Protein AF-A0A1A8QZZ0-F1 (afdb_monomer_lite)

Sequence (137 aa):
MATRRKPMTKKHLEEKLDKAVYAFTEKDEKKDLSGSEEDGREDETHVVDKMAKKRSASGFEEEAVSCAVGNEVQSMLEKFGADISKVMQAKKKRLECLTKSYMKGSQQKLEQLWSNHHGQRKKATQQYSQQVSSALQ

Radius of gyration: 39.08 Å; chains: 1; bounding box: 106×55×93 Å

Secondary structure (DSSP, 8-state):
---------------SSSSSS----------------------------------------S-TTS-HHHHHHHHHHHHHHHHHHHHHHHHHHHHHHHHHHHHHHHHHHHHHHHHHHHHHHHHHHHHHHHHHHHH--

Structure (mmCIF, N/CA/C/O backbone):
data_AF-A0A1A8QZZ0-F1
#
_entry.id   AF-A0A1A8QZZ0-F1
#
loop_
_atom_site.group_PDB
_atom_site.id
_atom_site.type_symbol
_atom_site.label_atom_id
_atom_site.label_alt_id
_atom_site.label_comp_id
_atom_site.label_asym_id
_atom_site.label_entity_id
_atom_site.label_seq_id
_atom_site.pdbx_PDB_ins_code
_atom_site.Cartn_x
_atom_site.Cartn_y
_atom_site.Cartn_z
_atom_site.occupancy
_atom_site.B_iso_or_equiv
_atom_site.auth_seq_id
_atom_site.auth_comp_id
_atom_site.auth_asym_id
_atom_site.auth_atom_id
_atom_site.pdbx_PDB_model_num
ATOM 1 N N . MET A 1 1 ? -55.445 -41.283 36.196 1.00 38.53 1 MET A N 1
ATOM 2 C CA . MET A 1 1 ? -54.184 -41.919 36.639 1.00 38.53 1 MET A CA 1
ATOM 3 C C . MET A 1 1 ? -53.028 -40.985 36.323 1.00 38.53 1 MET A C 1
ATOM 5 O O . MET A 1 1 ? -53.017 -40.391 35.256 1.00 38.53 1 MET A O 1
ATOM 9 N N . ALA A 1 2 ? -52.151 -40.780 37.301 1.00 43.00 2 ALA A N 1
ATOM 10 C CA . ALA A 1 2 ? -51.181 -39.694 37.391 1.00 43.00 2 ALA A CA 1
ATOM 11 C C . ALA A 1 2 ? -49.793 -39.990 36.779 1.00 43.00 2 ALA A C 1
ATOM 13 O O . ALA A 1 2 ? -49.469 -41.134 36.474 1.00 43.00 2 ALA A O 1
ATOM 14 N N . THR A 1 3 ? -48.952 -38.941 36.808 1.00 39.72 3 THR A N 1
ATOM 15 C CA . THR A 1 3 ? -47.466 -38.909 36.784 1.00 39.72 3 THR A CA 1
ATOM 16 C C . THR A 1 3 ? -46.813 -38.903 35.386 1.00 39.72 3 THR A C 1
ATOM 18 O O . THR A 1 3 ? -47.333 -39.508 34.467 1.00 39.72 3 THR A O 1
ATOM 21 N N . ARG A 1 4 ? -45.700 -38.204 35.098 1.00 41.00 4 ARG A N 1
ATOM 22 C CA . ARG A 1 4 ? -44.613 -37.660 35.938 1.00 41.00 4 ARG A CA 1
ATOM 23 C C . ARG A 1 4 ? -43.793 -36.603 35.157 1.00 41.00 4 ARG A C 1
ATOM 25 O O . ARG A 1 4 ? -43.720 -36.653 33.936 1.00 41.00 4 ARG A O 1
ATOM 32 N N . ARG A 1 5 ? -43.136 -35.674 35.867 1.00 47.56 5 ARG A N 1
ATOM 33 C CA . ARG A 1 5 ? -42.184 -34.660 35.350 1.00 47.56 5 ARG A CA 1
ATOM 34 C C . ARG A 1 5 ? -40.712 -35.155 35.348 1.00 47.56 5 ARG A C 1
ATOM 36 O O . ARG A 1 5 ? -40.328 -35.764 36.342 1.00 47.56 5 ARG A O 1
ATOM 43 N N . LYS A 1 6 ? -39.917 -34.654 34.367 1.00 46.41 6 LYS A N 1
ATOM 44 C CA . LYS A 1 6 ? -38.466 -34.239 34.379 1.00 46.41 6 LYS A CA 1
ATOM 45 C C . LYS A 1 6 ? -37.352 -35.322 34.508 1.00 46.41 6 LYS A C 1
ATOM 47 O O . LYS A 1 6 ? -37.653 -36.385 35.032 1.00 46.41 6 LYS A O 1
ATOM 52 N N . PRO A 1 7 ? -36.040 -35.009 34.286 1.00 51.50 7 PRO A N 1
ATOM 53 C CA . PRO A 1 7 ? -35.322 -34.104 33.342 1.00 51.50 7 PRO A CA 1
ATOM 54 C C . PRO A 1 7 ? -34.020 -34.760 32.744 1.00 51.50 7 PRO A C 1
ATOM 56 O O . PRO A 1 7 ? -33.868 -35.969 32.848 1.00 51.50 7 PRO A O 1
ATOM 59 N N . MET A 1 8 ? -33.058 -33.940 32.250 1.00 31.55 8 MET A N 1
ATOM 60 C CA . MET A 1 8 ? -31.604 -34.187 31.974 1.00 31.55 8 MET A CA 1
ATOM 61 C C . MET A 1 8 ? -31.242 -34.396 30.483 1.00 31.55 8 MET A C 1
ATOM 63 O O . MET A 1 8 ? -31.929 -35.133 29.800 1.00 31.55 8 MET A O 1
ATOM 67 N N . THR A 1 9 ? -30.221 -33.788 29.862 1.00 37.62 9 THR A N 1
ATOM 68 C CA . THR A 1 9 ? -29.021 -33.044 30.301 1.00 37.62 9 THR A CA 1
ATOM 69 C C . THR A 1 9 ? -28.551 -32.086 29.189 1.00 37.62 9 THR A C 1
ATOM 71 O O . THR A 1 9 ? -28.642 -32.387 28.002 1.00 37.62 9 THR A O 1
ATOM 74 N N . LYS A 1 10 ? -27.982 -30.938 29.584 1.00 46.12 10 LYS A N 1
ATOM 75 C CA . LYS A 1 10 ? -27.148 -30.086 28.721 1.00 46.12 10 LYS A CA 1
ATOM 76 C C . LYS A 1 10 ? -25.915 -30.877 28.267 1.00 46.12 10 LYS A C 1
ATOM 78 O O . LYS A 1 10 ? -25.225 -31.434 29.119 1.00 46.12 10 LYS A O 1
ATOM 83 N N . LYS A 1 11 ? -25.572 -30.826 26.979 1.00 44.94 11 LYS A N 1
ATOM 84 C CA . LYS A 1 11 ? -24.178 -30.943 26.535 1.00 44.94 11 LYS A CA 1
ATOM 85 C C . LYS A 1 11 ? -23.842 -29.770 25.626 1.00 44.94 11 LYS A C 1
ATOM 87 O O . LYS A 1 11 ? -24.266 -29.690 24.481 1.00 44.94 11 LYS A O 1
ATOM 92 N N . HIS A 1 12 ? -23.116 -28.850 26.243 1.00 43.19 12 HIS A N 1
ATOM 93 C CA . HIS A 1 12 ? -22.231 -27.872 25.643 1.00 43.19 12 HIS A CA 1
ATOM 94 C C . HIS A 1 12 ? -21.317 -28.573 24.625 1.00 43.19 12 HIS A C 1
ATOM 96 O O . HIS A 1 12 ? -20.533 -29.441 25.003 1.00 43.19 12 HIS A O 1
ATOM 102 N N . LEU A 1 13 ? -21.443 -28.225 23.346 1.00 37.69 13 LEU A N 1
ATOM 103 C CA . LEU A 1 13 ? -20.423 -28.492 22.329 1.00 37.69 13 LEU A CA 1
ATOM 104 C C . LEU A 1 13 ? -20.186 -27.203 21.534 1.00 37.69 13 LEU A C 1
ATOM 106 O O . LEU A 1 13 ? -20.296 -27.152 20.314 1.00 37.69 13 LEU A O 1
ATOM 110 N N . GLU A 1 14 ? -19.909 -26.137 22.272 1.00 44.09 14 GLU A N 1
ATOM 111 C CA . GLU A 1 14 ? -19.112 -25.024 21.783 1.00 44.09 14 GLU A CA 1
ATOM 112 C C . GLU A 1 14 ? -17.655 -25.467 21.927 1.00 44.09 14 GLU A C 1
ATOM 114 O O . GLU A 1 14 ? -17.161 -25.458 23.044 1.00 44.09 14 GLU A O 1
ATOM 119 N N . GLU A 1 15 ? -17.049 -25.993 20.850 1.00 46.25 15 GLU A N 1
ATOM 120 C CA . GLU A 1 15 ? -15.587 -26.014 20.607 1.00 46.25 15 GLU A CA 1
ATOM 121 C C . GLU A 1 15 ? -15.253 -26.695 19.255 1.00 46.25 15 GLU A C 1
ATOM 123 O O . GLU A 1 15 ? -14.569 -27.716 19.195 1.00 46.25 15 GLU A O 1
ATOM 128 N N . LYS A 1 16 ? -15.784 -26.201 18.127 1.00 47.47 16 LYS A N 1
ATOM 129 C CA . LYS A 1 16 ? -15.405 -26.719 16.791 1.00 47.47 16 LYS A CA 1
ATOM 130 C C . LYS A 1 16 ? -15.203 -25.639 15.726 1.00 47.47 16 LYS A C 1
ATOM 132 O O . LYS A 1 16 ? -15.504 -25.890 14.562 1.00 47.47 16 LYS A O 1
ATOM 137 N N . LEU A 1 17 ? -14.682 -24.460 16.083 1.00 49.34 17 LEU A N 1
ATOM 138 C CA . LEU A 1 17 ? -14.420 -23.436 15.059 1.00 49.34 17 LEU A CA 1
ATOM 139 C C . LEU A 1 17 ? -13.040 -22.763 15.036 1.00 49.34 17 LEU A C 1
ATOM 141 O O . LEU A 1 17 ? -12.767 -22.067 14.067 1.00 49.34 17 LEU A O 1
ATOM 145 N N . ASP A 1 18 ? -12.117 -23.043 15.960 1.00 48.34 18 ASP A N 1
ATOM 146 C CA . ASP A 1 18 ? -10.879 -22.240 16.067 1.00 48.34 18 ASP A CA 1
ATOM 147 C C . ASP A 1 18 ? -9.573 -22.994 15.785 1.00 48.34 18 ASP A C 1
ATOM 149 O O . ASP A 1 18 ? -8.564 -22.797 16.459 1.00 48.34 18 ASP A O 1
ATOM 153 N N . LYS A 1 19 ? -9.543 -23.869 14.772 1.00 49.44 19 LYS A N 1
ATOM 154 C CA . LYS A 1 19 ? -8.284 -24.553 14.399 1.00 49.44 19 LYS A CA 1
ATOM 155 C C . LYS A 1 19 ? -7.932 -24.601 12.917 1.00 49.44 19 LYS A C 1
ATOM 157 O O . LYS A 1 19 ? -6.918 -25.192 12.569 1.00 49.44 19 LYS A O 1
ATOM 162 N N . ALA A 1 20 ? -8.710 -23.947 12.053 1.00 49.50 20 ALA A N 1
ATOM 163 C CA . ALA A 1 20 ? -8.484 -23.975 10.603 1.00 49.50 20 ALA A CA 1
ATOM 164 C C . ALA A 1 20 ? -8.074 -22.623 9.981 1.00 49.50 20 ALA A C 1
ATOM 166 O O . ALA A 1 20 ? -7.944 -22.542 8.765 1.00 49.50 20 ALA A O 1
ATOM 167 N N . VAL A 1 21 ? -7.862 -21.563 10.773 1.00 48.88 21 VAL A N 1
ATOM 168 C CA . VAL A 1 21 ? -7.562 -20.214 10.238 1.00 48.88 21 VAL A CA 1
ATOM 169 C C . VAL A 1 21 ? -6.056 -19.889 10.213 1.00 48.88 21 VAL A C 1
ATOM 171 O O . VAL A 1 21 ? -5.644 -18.968 9.518 1.00 48.88 21 VAL A O 1
ATOM 174 N N . TYR A 1 22 ? -5.207 -20.680 10.878 1.00 47.12 22 TYR A N 1
ATOM 175 C CA . TYR A 1 22 ? -3.750 -20.478 10.899 1.00 47.12 22 TYR A CA 1
ATOM 176 C C . TYR A 1 22 ? -2.985 -21.754 10.527 1.00 47.12 22 TYR A C 1
ATOM 178 O O . TYR A 1 22 ? -2.415 -22.424 11.382 1.00 47.12 22 TYR A O 1
ATOM 186 N N . ALA A 1 23 ? -2.955 -22.084 9.237 1.00 40.47 23 ALA A N 1
ATOM 187 C CA . ALA A 1 23 ? -2.016 -23.059 8.688 1.00 40.47 23 ALA A CA 1
ATOM 188 C C . ALA A 1 23 ? -1.216 -22.396 7.559 1.00 40.47 23 ALA A C 1
ATOM 190 O O . ALA A 1 23 ? 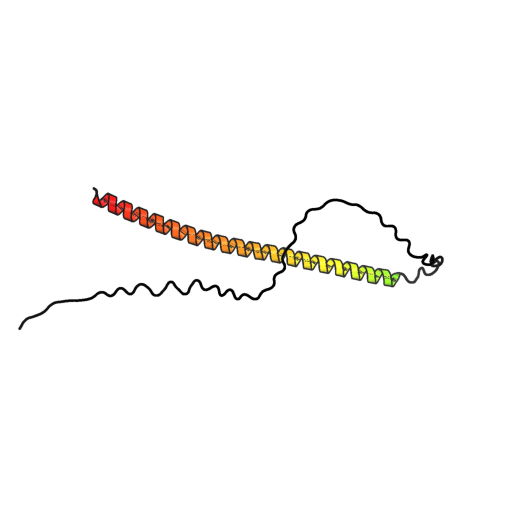-1.600 -22.441 6.393 1.00 40.47 23 ALA A O 1
ATOM 191 N N . PHE A 1 24 ? -0.115 -21.735 7.921 1.00 40.88 24 PHE A N 1
ATOM 192 C CA . PHE A 1 24 ? 0.921 -21.344 6.968 1.00 40.88 24 PHE A CA 1
ATOM 193 C C . PHE A 1 24 ? 1.779 -22.586 6.712 1.00 40.88 24 PHE A C 1
ATOM 195 O O . PHE A 1 24 ? 2.528 -23.019 7.584 1.00 40.88 24 PHE A O 1
ATOM 202 N N . THR A 1 25 ? 1.630 -23.215 5.549 1.00 47.44 25 THR A N 1
ATOM 203 C CA . THR A 1 25 ? 2.530 -24.291 5.122 1.00 47.44 25 THR A CA 1
ATOM 204 C C . THR A 1 25 ? 3.811 -23.666 4.586 1.00 47.44 25 THR A C 1
ATOM 206 O O . THR A 1 25 ? 3.902 -23.328 3.406 1.00 47.44 25 THR A O 1
ATOM 209 N N . GLU A 1 26 ? 4.784 -23.485 5.469 1.00 45.12 26 GLU A N 1
ATOM 210 C CA . GLU A 1 26 ? 6.165 -23.182 5.112 1.00 45.12 26 GLU A CA 1
ATOM 211 C C . GLU A 1 26 ? 6.806 -24.475 4.593 1.00 45.12 26 GLU A C 1
ATOM 213 O O . GLU A 1 26 ? 7.047 -25.418 5.348 1.00 45.12 26 GLU A O 1
ATOM 218 N N . LYS A 1 27 ? 6.994 -24.568 3.273 1.00 39.94 27 LYS A N 1
ATOM 219 C CA . LYS A 1 27 ? 7.784 -25.638 2.668 1.00 39.94 27 LYS A CA 1
ATOM 220 C C . LYS A 1 27 ? 9.179 -25.091 2.392 1.00 39.94 27 LYS A C 1
ATOM 222 O O . LYS A 1 27 ? 9.388 -24.358 1.431 1.00 39.94 27 LYS A O 1
ATOM 227 N N . ASP A 1 28 ? 10.079 -25.450 3.296 1.00 43.53 28 ASP A N 1
ATOM 228 C CA . ASP A 1 28 ? 11.530 -25.366 3.185 1.00 43.53 28 ASP A CA 1
ATOM 229 C C . ASP A 1 28 ? 12.027 -26.078 1.915 1.00 43.53 28 ASP A C 1
ATOM 231 O O . ASP A 1 28 ? 11.848 -27.288 1.770 1.00 43.53 28 ASP A O 1
ATOM 235 N N . GLU A 1 29 ? 12.663 -25.321 1.020 1.00 42.84 29 GLU A N 1
ATOM 236 C CA . GLU A 1 29 ? 13.752 -25.806 0.168 1.00 42.84 29 GLU A CA 1
ATOM 237 C C . GLU A 1 29 ? 14.859 -24.737 0.115 1.00 42.84 29 GLU A C 1
ATOM 239 O O . GLU A 1 29 ? 14.918 -23.891 -0.773 1.00 42.84 29 GLU A O 1
ATOM 244 N N . LYS A 1 30 ? 15.729 -24.771 1.129 1.00 49.41 30 LYS A N 1
ATOM 245 C CA . LYS A 1 30 ? 17.195 -24.625 1.044 1.00 49.41 30 LYS A CA 1
ATOM 246 C C . LYS A 1 30 ? 17.769 -23.865 -0.165 1.00 49.41 30 LYS A C 1
ATOM 248 O O . LYS A 1 30 ? 17.975 -24.441 -1.236 1.00 49.41 30 LYS A O 1
ATOM 253 N N . LYS A 1 31 ? 18.288 -22.662 0.095 1.00 43.38 31 LYS A N 1
ATOM 254 C CA . LYS A 1 31 ? 19.639 -22.303 -0.366 1.00 43.38 31 LYS A CA 1
ATOM 255 C C . LYS A 1 31 ? 20.228 -21.180 0.480 1.00 43.38 31 LYS A C 1
ATOM 257 O O . LYS A 1 31 ? 19.864 -20.017 0.338 1.00 43.38 31 LYS A O 1
ATOM 262 N N . ASP A 1 32 ? 21.156 -21.572 1.342 1.00 45.16 32 ASP A N 1
ATOM 263 C CA . ASP A 1 32 ? 22.140 -20.696 1.959 1.00 45.16 32 ASP A CA 1
ATOM 264 C C . ASP A 1 32 ? 22.853 -19.863 0.892 1.00 45.16 32 ASP A C 1
ATOM 266 O O . ASP A 1 32 ? 23.425 -20.430 -0.037 1.00 45.16 32 ASP A O 1
ATOM 270 N N . LEU A 1 33 ? 22.885 -18.542 1.067 1.00 43.34 33 LEU A N 1
ATOM 271 C CA . LEU A 1 33 ? 24.077 -17.748 0.779 1.00 43.34 33 LEU A CA 1
ATOM 272 C C . LEU A 1 33 ? 24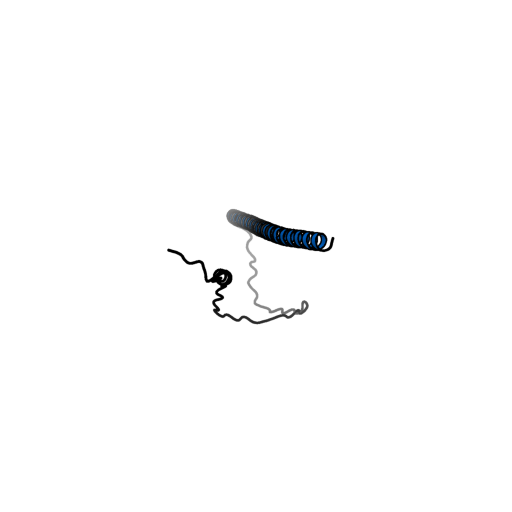.237 -16.711 1.891 1.00 43.34 33 LEU A C 1
ATOM 274 O O . LEU A 1 33 ? 23.627 -15.645 1.913 1.00 43.34 33 LEU A O 1
ATOM 278 N N . SER A 1 34 ? 25.046 -17.147 2.845 1.00 48.25 34 SER A N 1
ATOM 279 C CA . SER A 1 34 ? 25.670 -16.399 3.922 1.00 48.25 34 SER A CA 1
ATOM 280 C C . SER A 1 34 ? 26.583 -15.278 3.398 1.00 48.25 34 SER A C 1
ATOM 282 O O . SER A 1 34 ? 27.351 -15.513 2.470 1.00 48.25 34 SER A O 1
ATOM 284 N N . GLY A 1 35 ? 26.515 -14.120 4.070 1.00 36.84 35 GLY A N 1
ATOM 285 C CA . GLY A 1 35 ? 27.648 -13.251 4.433 1.00 36.84 35 GLY A CA 1
ATOM 286 C C . GLY A 1 35 ? 28.316 -12.382 3.358 1.00 36.84 35 GLY A C 1
ATOM 287 O O . GLY A 1 35 ? 28.972 -12.895 2.463 1.00 36.84 35 GLY A O 1
ATOM 288 N N . SER A 1 36 ? 28.272 -11.055 3.527 1.00 42.69 36 SER A N 1
ATOM 289 C CA . SER A 1 36 ? 29.423 -10.307 4.076 1.00 42.69 36 SER A CA 1
ATOM 290 C C . SER A 1 36 ? 29.080 -8.820 4.219 1.00 42.69 36 SER A C 1
ATOM 292 O O . SER A 1 36 ? 28.852 -8.113 3.240 1.00 42.69 36 SER A O 1
ATOM 294 N N . GLU A 1 37 ? 29.051 -8.355 5.460 1.00 44.56 37 GLU A N 1
ATOM 295 C CA . GLU A 1 37 ? 29.354 -6.976 5.838 1.00 44.56 37 GLU A CA 1
ATOM 296 C C . GLU A 1 37 ? 30.865 -6.739 5.666 1.00 44.56 37 GLU A C 1
ATOM 298 O O . GLU A 1 37 ? 31.633 -7.604 6.068 1.00 44.56 37 GLU A O 1
ATOM 303 N N . GLU A 1 38 ? 31.289 -5.630 5.048 1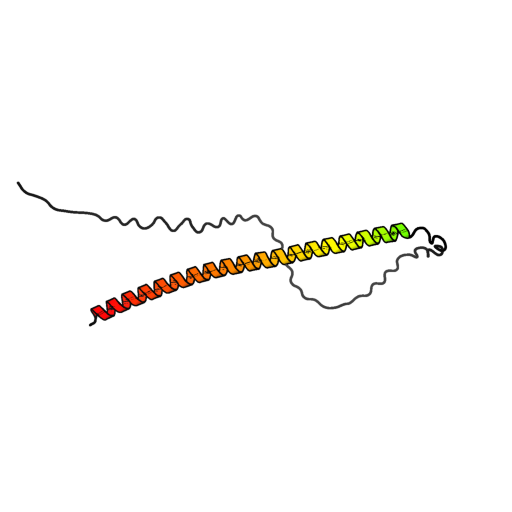.00 34.88 38 GLU A N 1
ATOM 304 C CA . GLU A 1 38 ? 32.526 -4.902 5.397 1.00 34.88 38 GLU A CA 1
ATOM 305 C C . GLU A 1 38 ? 32.553 -3.545 4.669 1.00 34.88 38 GLU A C 1
ATOM 307 O O . GLU A 1 38 ? 32.543 -3.468 3.440 1.00 34.88 38 GLU A O 1
ATOM 312 N N . ASP A 1 39 ? 32.536 -2.472 5.459 1.00 44.94 39 ASP A N 1
ATOM 313 C CA . ASP A 1 39 ? 32.828 -1.094 5.063 1.00 44.94 39 ASP A CA 1
ATOM 314 C C . ASP A 1 39 ? 34.353 -0.904 4.999 1.00 44.94 39 ASP A C 1
ATOM 316 O O . ASP A 1 39 ? 35.063 -1.277 5.934 1.00 44.94 39 ASP A O 1
ATOM 320 N N . GLY A 1 40 ? 34.870 -0.336 3.908 1.00 34.97 40 GLY A N 1
ATOM 321 C CA . GLY A 1 40 ? 36.311 -0.267 3.673 1.00 34.97 40 GLY A CA 1
ATOM 322 C C . GLY A 1 40 ? 36.714 0.621 2.500 1.00 34.97 40 GLY A C 1
ATOM 323 O O . GLY A 1 40 ? 37.009 0.122 1.425 1.00 34.97 40 GLY A O 1
ATOM 324 N N . ARG A 1 41 ? 36.724 1.933 2.760 1.00 38.44 41 ARG A N 1
ATOM 325 C CA . ARG A 1 41 ? 37.762 2.922 2.397 1.00 38.44 41 ARG A CA 1
ATOM 326 C C . ARG A 1 41 ? 38.349 2.931 0.970 1.00 38.44 41 ARG A C 1
ATOM 328 O O . ARG A 1 41 ? 39.039 2.017 0.550 1.00 38.44 41 ARG A O 1
ATOM 335 N N . GLU A 1 42 ? 38.137 4.087 0.336 1.00 39.69 42 GLU A N 1
ATOM 336 C CA . GLU A 1 42 ? 39.147 4.942 -0.317 1.00 39.69 42 GLU A CA 1
ATOM 337 C C . GLU A 1 42 ? 40.127 4.286 -1.306 1.00 39.69 42 GLU A C 1
ATOM 339 O O . GLU A 1 42 ? 41.066 3.592 -0.939 1.00 39.69 42 GLU A O 1
ATOM 344 N N . ASP A 1 43 ? 39.894 4.599 -2.585 1.00 45.25 43 ASP A N 1
ATOM 345 C CA . ASP A 1 43 ? 40.891 5.168 -3.503 1.00 45.25 43 ASP A CA 1
ATOM 346 C C . ASP A 1 43 ? 42.365 4.888 -3.167 1.00 45.25 43 ASP A C 1
ATOM 348 O O . ASP A 1 43 ? 43.014 5.700 -2.524 1.00 45.25 43 ASP A O 1
ATOM 352 N N . GLU A 1 44 ? 42.916 3.771 -3.647 1.00 39.75 44 GLU A N 1
ATOM 353 C CA . GLU A 1 44 ? 44.355 3.644 -3.897 1.00 39.75 44 GLU A CA 1
ATOM 354 C C . GLU A 1 44 ? 44.651 2.372 -4.707 1.00 39.75 44 GLU A C 1
ATOM 356 O O . GLU A 1 44 ? 44.621 1.256 -4.196 1.00 39.75 44 GLU A O 1
ATOM 361 N N . THR A 1 45 ? 44.949 2.511 -6.002 1.00 33.72 45 THR A N 1
ATOM 362 C CA . THR A 1 45 ? 46.301 2.246 -6.535 1.00 33.72 45 THR A CA 1
ATOM 363 C C . THR A 1 45 ? 46.347 2.261 -8.062 1.00 33.72 45 THR A C 1
ATOM 365 O O . THR A 1 45 ? 45.632 1.580 -8.794 1.00 33.72 45 THR A O 1
ATOM 368 N N . HIS A 1 46 ? 47.291 3.069 -8.522 1.00 47.22 46 HIS A N 1
ATOM 369 C CA . HIS A 1 46 ? 47.753 3.255 -9.879 1.00 47.22 46 HIS A CA 1
ATOM 370 C C . HIS A 1 46 ? 48.510 2.000 -10.351 1.00 47.22 46 HIS A C 1
ATOM 372 O O . HIS A 1 46 ? 49.618 1.738 -9.888 1.00 47.22 46 HIS A O 1
ATOM 378 N N . VAL A 1 47 ? 47.959 1.245 -11.304 1.00 40.84 47 VAL A N 1
ATOM 379 C CA . VAL A 1 47 ? 48.730 0.251 -12.071 1.00 40.84 47 VAL A CA 1
ATOM 380 C C . VAL A 1 47 ? 48.659 0.621 -13.545 1.00 40.84 47 VAL A C 1
ATOM 382 O O . VAL A 1 47 ? 47.729 0.285 -14.273 1.00 40.84 47 VAL A O 1
ATOM 385 N N . VAL A 1 48 ? 49.681 1.363 -13.973 1.00 48.62 48 VAL A N 1
ATOM 386 C CA . VAL A 1 48 ? 50.053 1.496 -15.381 1.00 48.62 48 VAL A CA 1
ATOM 387 C C . VAL A 1 48 ? 50.592 0.142 -15.814 1.00 48.62 48 VAL A C 1
ATOM 389 O O . VAL A 1 48 ? 51.741 -0.177 -15.509 1.00 48.62 48 VAL A O 1
ATOM 392 N N . ASP A 1 49 ? 49.788 -0.632 -16.539 1.00 38.53 49 ASP A N 1
ATOM 393 C CA . ASP A 1 49 ? 50.323 -1.728 -17.336 1.00 38.53 49 ASP A CA 1
ATOM 394 C C . ASP A 1 49 ? 50.433 -1.295 -18.799 1.00 38.53 49 ASP A C 1
ATOM 396 O O . ASP A 1 49 ? 49.468 -0.917 -19.472 1.00 38.53 49 ASP A O 1
ATOM 400 N N . LYS A 1 50 ? 51.676 -1.269 -19.270 1.00 57.12 50 LYS A N 1
ATOM 401 C CA . LYS A 1 50 ? 52.037 -0.899 -20.632 1.00 57.12 50 LYS A CA 1
ATOM 402 C C . LYS A 1 50 ? 51.658 -2.057 -21.547 1.00 57.12 50 LYS A C 1
ATOM 404 O O . LYS A 1 50 ? 52.429 -3.002 -21.675 1.00 57.12 50 LYS A O 1
ATOM 409 N N . MET A 1 51 ? 50.559 -1.935 -22.290 1.00 44.97 51 MET A N 1
ATOM 410 C CA . MET A 1 51 ? 50.316 -2.808 -23.440 1.00 44.97 51 MET A CA 1
ATOM 411 C C . MET A 1 51 ? 50.377 -2.052 -24.769 1.00 44.97 51 MET A C 1
ATOM 413 O O . MET A 1 51 ? 49.530 -1.231 -25.101 1.00 44.97 51 MET A O 1
ATOM 417 N N . ALA A 1 52 ? 51.431 -2.391 -25.512 1.00 46.62 52 ALA A N 1
ATOM 418 C CA . ALA A 1 52 ? 51.536 -2.445 -26.964 1.00 46.62 52 ALA A CA 1
ATOM 419 C C . ALA A 1 52 ? 51.034 -1.238 -27.779 1.00 46.62 52 ALA A C 1
ATOM 421 O O . ALA A 1 52 ? 49.845 -0.986 -27.948 1.00 46.62 52 ALA A O 1
ATOM 422 N N . LYS A 1 53 ? 52.001 -0.591 -28.434 1.00 58.81 53 LYS A N 1
ATOM 423 C CA . LYS A 1 53 ? 51.848 0.355 -29.542 1.00 58.81 53 LYS A CA 1
ATOM 424 C C . LYS A 1 53 ? 50.891 -0.188 -30.617 1.00 58.81 53 LYS A C 1
ATOM 426 O O . LYS A 1 53 ? 51.313 -0.861 -31.556 1.00 58.81 53 LYS A O 1
ATOM 431 N N . LYS A 1 54 ? 49.596 0.117 -30.495 1.00 59.91 54 LYS A N 1
ATOM 432 C CA . LYS A 1 54 ? 48.638 -0.017 -31.594 1.00 59.91 54 LYS A CA 1
ATOM 433 C C . LYS A 1 54 ? 48.876 1.146 -32.553 1.00 59.91 54 LYS A C 1
ATOM 435 O O . LYS A 1 54 ? 48.980 2.292 -32.127 1.00 59.91 54 LYS A O 1
ATOM 440 N N . ARG A 1 55 ? 49.057 0.801 -33.830 1.00 51.06 55 ARG A N 1
ATOM 441 C CA . ARG A 1 55 ? 49.276 1.708 -34.965 1.00 51.06 55 ARG A CA 1
ATOM 442 C C . ARG A 1 55 ? 48.458 2.991 -34.811 1.00 51.06 55 ARG A C 1
ATOM 444 O O . ARG A 1 55 ? 47.235 2.924 -34.735 1.00 51.06 55 ARG A O 1
ATOM 451 N N . SER A 1 56 ? 49.134 4.137 -34.823 1.00 45.12 56 SER A N 1
ATOM 452 C CA . SER A 1 56 ? 48.498 5.421 -35.088 1.00 45.12 56 SER A CA 1
ATOM 453 C C . SER A 1 56 ? 47.833 5.319 -36.460 1.00 45.12 56 SER A C 1
ATOM 455 O O . SER A 1 56 ? 48.532 5.153 -37.461 1.00 45.12 56 SER A O 1
ATOM 457 N N . ALA A 1 57 ? 46.503 5.371 -36.520 1.00 48.06 57 ALA A N 1
ATOM 458 C CA . ALA A 1 57 ? 45.775 5.530 -37.774 1.00 48.06 57 ALA A CA 1
ATOM 459 C C . ALA A 1 57 ? 45.941 6.983 -38.248 1.00 48.06 57 ALA A C 1
ATOM 461 O O . ALA A 1 57 ? 45.045 7.811 -38.142 1.00 48.06 57 ALA A O 1
ATOM 462 N N . SER A 1 58 ? 47.152 7.306 -38.695 1.00 48.56 58 SER A N 1
ATOM 463 C CA . SER A 1 58 ? 47.439 8.501 -39.478 1.00 48.56 58 SER A CA 1
ATOM 464 C C . SER A 1 58 ? 46.926 8.240 -40.889 1.00 48.56 58 SER A C 1
ATOM 466 O O . SER A 1 58 ? 47.632 7.624 -41.685 1.00 48.56 58 SER A O 1
ATOM 468 N N . GLY A 1 59 ? 45.694 8.658 -41.171 1.00 44.34 59 GLY A N 1
ATOM 469 C CA . GLY A 1 59 ? 45.115 8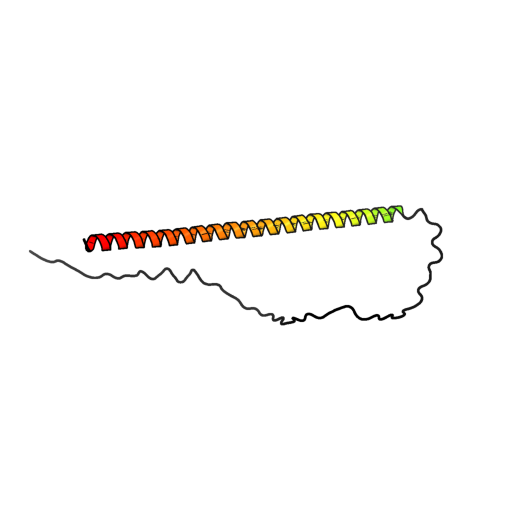.598 -42.513 1.00 44.34 59 GLY A CA 1
ATOM 470 C C . GLY A 1 59 ? 43.637 8.229 -42.511 1.00 44.34 59 GLY A C 1
ATOM 471 O O . GLY A 1 59 ? 43.277 7.150 -42.965 1.00 44.34 59 GLY A O 1
ATOM 472 N N . PHE A 1 60 ? 42.792 9.116 -41.991 1.00 46.50 60 PHE A N 1
ATOM 473 C CA . PHE A 1 60 ? 41.379 9.178 -42.379 1.00 46.50 60 PHE A CA 1
ATOM 474 C C . PHE A 1 60 ? 41.050 10.638 -42.713 1.00 46.50 60 PHE A C 1
ATOM 476 O O . PHE A 1 60 ? 40.171 11.262 -42.133 1.00 46.50 60 PHE A O 1
ATOM 483 N N . GLU A 1 61 ? 41.869 11.217 -43.586 1.00 53.59 61 GLU A N 1
ATOM 484 C CA . GLU A 1 61 ? 41.499 12.399 -44.358 1.00 53.59 61 GLU A CA 1
ATOM 485 C C . GLU A 1 61 ? 40.947 11.858 -45.679 1.00 53.59 61 GLU A C 1
ATOM 487 O O . GLU A 1 61 ? 41.600 11.036 -46.318 1.00 53.59 61 GLU A O 1
ATOM 492 N N . GLU A 1 62 ? 39.740 12.302 -46.029 1.00 51.62 62 GLU A N 1
ATOM 493 C CA . GLU A 1 62 ? 38.944 11.916 -47.202 1.00 51.62 62 GLU A CA 1
ATOM 494 C C . GLU A 1 62 ? 38.088 10.639 -47.079 1.00 51.62 62 GLU A C 1
ATOM 496 O O . GLU A 1 62 ? 38.270 9.659 -47.788 1.00 51.62 62 GLU A O 1
ATOM 501 N N . GLU A 1 63 ? 37.040 10.712 -46.251 1.00 45.19 63 GLU A N 1
ATOM 502 C CA . GLU A 1 63 ? 35.691 10.463 -46.783 1.00 45.19 63 GLU A CA 1
ATOM 503 C C . GLU A 1 63 ? 34.631 11.196 -45.940 1.00 45.19 63 GLU A C 1
ATOM 505 O O . GLU A 1 63 ? 33.940 10.631 -45.095 1.00 45.19 63 GLU A O 1
ATOM 510 N N . ALA A 1 64 ? 34.452 12.493 -46.194 1.00 54.09 64 ALA A N 1
ATOM 511 C CA . ALA A 1 64 ? 33.340 13.287 -45.661 1.00 54.09 64 ALA A CA 1
ATOM 512 C C . ALA A 1 64 ? 31.968 12.903 -46.279 1.00 54.09 64 ALA A C 1
ATOM 514 O O . ALA A 1 64 ? 31.069 13.737 -46.369 1.00 54.09 64 ALA A O 1
ATOM 515 N N . VAL A 1 65 ? 31.799 11.649 -46.722 1.00 55.19 65 VAL A N 1
ATOM 516 C CA . VAL A 1 65 ? 30.601 11.141 -47.416 1.00 55.19 65 VAL A CA 1
ATOM 517 C C . VAL A 1 65 ? 29.994 9.901 -46.732 1.00 55.19 65 VAL A C 1
ATOM 519 O O . VAL A 1 65 ? 28.839 9.578 -46.995 1.00 55.19 65 VAL A O 1
ATOM 522 N N . SER A 1 66 ? 30.655 9.262 -45.757 1.00 55.28 66 SER A N 1
ATOM 523 C CA . SER A 1 66 ? 30.134 8.040 -45.104 1.00 55.28 66 SER A CA 1
ATOM 524 C C . SER A 1 66 ? 29.537 8.224 -43.694 1.00 55.28 66 SER A C 1
ATOM 526 O O . SER A 1 66 ? 29.223 7.247 -43.017 1.00 55.28 66 SER A O 1
ATOM 528 N N . CYS A 1 67 ? 29.277 9.460 -43.247 1.00 56.66 67 CYS A N 1
ATOM 529 C CA . CYS A 1 67 ? 28.766 9.728 -41.887 1.00 56.66 67 CYS A CA 1
ATOM 530 C C . CYS A 1 67 ? 27.231 9.904 -41.780 1.00 56.66 67 CYS A C 1
ATOM 532 O O . CYS A 1 67 ? 26.698 10.075 -40.685 1.00 56.66 67 CYS A O 1
ATOM 534 N N . ALA A 1 68 ? 26.481 9.841 -42.888 1.00 61.22 68 ALA A N 1
ATOM 535 C CA . ALA A 1 68 ? 25.016 9.958 -42.842 1.00 61.22 68 ALA A CA 1
ATOM 536 C C . ALA A 1 68 ? 24.364 8.776 -42.097 1.00 61.22 68 ALA A C 1
ATOM 538 O O . ALA A 1 68 ? 23.569 8.981 -41.182 1.00 61.22 68 ALA A O 1
ATOM 539 N N . VAL A 1 69 ? 24.778 7.543 -42.418 1.00 69.81 69 VAL A N 1
ATOM 540 C CA . VAL A 1 69 ? 24.240 6.315 -41.800 1.00 69.81 69 VAL A CA 1
ATOM 541 C C . VAL A 1 69 ? 24.630 6.207 -40.319 1.00 69.81 69 VAL A C 1
ATOM 543 O O . VAL A 1 69 ? 23.830 5.766 -39.497 1.00 69.81 69 VAL A O 1
ATOM 546 N N . GLY A 1 70 ? 25.836 6.654 -39.944 1.00 86.06 70 GLY A N 1
ATOM 547 C CA . GLY A 1 70 ? 26.285 6.671 -38.545 1.00 86.06 70 GLY A CA 1
ATOM 548 C C . GLY A 1 70 ? 25.401 7.548 -37.651 1.00 86.06 70 GLY A C 1
ATOM 549 O O . GLY A 1 70 ? 25.002 7.124 -36.565 1.00 86.06 70 GLY A O 1
ATOM 550 N N . ASN A 1 71 ? 25.014 8.725 -38.149 1.00 90.06 71 ASN A N 1
ATOM 551 C CA . ASN A 1 71 ? 24.124 9.646 -37.440 1.00 90.06 71 ASN A CA 1
ATOM 552 C C . ASN A 1 71 ? 22.700 9.082 -37.284 1.00 90.06 71 ASN A C 1
ATOM 554 O O . ASN A 1 71 ? 22.074 9.253 -36.236 1.00 90.06 71 ASN A O 1
ATOM 558 N N . GLU A 1 72 ? 22.185 8.377 -38.294 1.00 92.56 72 GLU A N 1
ATOM 559 C CA . GLU A 1 72 ? 20.877 7.713 -38.218 1.00 92.56 72 GLU A CA 1
ATOM 560 C C . GLU A 1 72 ? 20.868 6.593 -37.172 1.00 92.56 72 GLU A C 1
ATOM 562 O O . GLU A 1 72 ? 19.952 6.521 -36.349 1.00 92.56 72 GLU A O 1
ATOM 567 N N . VAL A 1 73 ? 21.906 5.750 -37.157 1.00 94.88 73 VAL A N 1
ATOM 568 C CA . VAL A 1 73 ? 22.056 4.679 -36.160 1.00 94.88 73 VAL A CA 1
ATOM 569 C C . VAL A 1 73 ? 22.175 5.256 -34.752 1.00 94.88 73 VAL A C 1
ATOM 571 O O . VAL A 1 73 ? 21.504 4.770 -33.839 1.00 94.88 73 VAL A O 1
ATOM 574 N N . GLN A 1 74 ? 22.952 6.327 -34.572 1.00 95.06 74 GLN A N 1
ATOM 575 C CA . GLN A 1 74 ? 23.040 7.022 -33.290 1.00 95.06 74 GLN A CA 1
ATOM 576 C C . GLN A 1 74 ? 21.674 7.566 -32.844 1.00 95.06 74 GLN A C 1
ATOM 578 O O . GLN A 1 74 ? 21.249 7.303 -31.719 1.00 95.06 74 GLN A O 1
ATOM 583 N N . SER A 1 75 ? 20.937 8.240 -33.733 1.00 96.31 75 SER A N 1
ATOM 584 C CA . SER A 1 75 ? 19.596 8.755 -33.426 1.00 96.31 75 SER A CA 1
ATOM 585 C C . SER A 1 75 ? 18.614 7.640 -33.050 1.00 96.31 75 SER A C 1
ATOM 587 O O . SER A 1 75 ? 17.790 7.809 -32.148 1.00 96.31 75 SER A O 1
ATOM 589 N N . MET A 1 76 ? 18.688 6.481 -33.711 1.00 96.50 76 MET A N 1
ATOM 590 C CA . MET A 1 76 ? 17.872 5.319 -33.350 1.00 96.50 76 MET A CA 1
ATOM 591 C C . MET A 1 76 ? 18.204 4.814 -31.943 1.00 96.50 76 MET A C 1
ATOM 593 O O . MET A 1 76 ? 17.287 4.577 -31.158 1.00 96.50 76 MET A O 1
ATOM 597 N N . LEU A 1 77 ? 19.487 4.696 -31.594 1.00 97.38 77 LEU A N 1
ATOM 598 C CA . LEU A 1 77 ? 19.917 4.268 -30.259 1.00 97.38 77 LEU A CA 1
ATOM 599 C C . LEU A 1 77 ? 19.479 5.246 -29.164 1.00 97.38 77 LEU A C 1
ATOM 601 O O . LEU A 1 77 ? 18.999 4.814 -28.117 1.00 97.38 77 LEU A O 1
ATOM 605 N N . GLU A 1 78 ? 19.573 6.551 -29.416 1.00 97.31 78 GLU A N 1
ATOM 606 C CA . GLU A 1 78 ? 19.086 7.581 -28.492 1.00 97.31 78 GLU A CA 1
ATOM 607 C C . GLU A 1 78 ? 17.573 7.461 -28.260 1.00 97.31 78 GLU A C 1
ATOM 609 O O . GLU A 1 78 ? 17.115 7.498 -27.115 1.00 97.31 78 GLU A O 1
ATOM 614 N N . LYS A 1 79 ? 16.791 7.226 -29.324 1.00 97.88 79 LYS A N 1
ATOM 615 C CA . LYS A 1 79 ? 15.343 6.976 -29.223 1.00 97.88 79 LYS A CA 1
ATOM 616 C C . LYS A 1 79 ? 15.040 5.713 -28.415 1.00 97.88 79 LYS A C 1
ATOM 618 O O . LYS A 1 79 ? 14.207 5.768 -27.513 1.00 97.88 79 LYS A O 1
ATOM 623 N N . PHE A 1 80 ? 15.752 4.611 -28.663 1.00 98.12 80 PHE A N 1
ATOM 624 C CA . PHE A 1 80 ? 15.602 3.387 -27.868 1.00 98.12 80 PHE A CA 1
ATOM 625 C C . PHE A 1 80 ? 15.929 3.624 -26.388 1.00 98.12 80 PHE A C 1
ATOM 627 O O . PHE A 1 80 ? 15.179 3.188 -25.515 1.00 98.12 80 PHE A O 1
ATOM 634 N N . GLY A 1 81 ? 17.008 4.353 -26.089 1.00 98.25 81 GLY A N 1
ATOM 635 C CA . GLY A 1 81 ? 17.372 4.719 -24.719 1.00 98.25 81 GLY A CA 1
ATOM 636 C C . GLY A 1 81 ? 16.297 5.565 -24.028 1.00 98.25 81 GLY A C 1
ATOM 637 O O . GLY A 1 81 ? 15.955 5.314 -22.864 1.00 98.25 81 GLY A O 1
ATOM 638 N N . ALA A 1 82 ? 15.711 6.525 -24.748 1.00 98.44 82 ALA A N 1
ATOM 639 C CA . ALA A 1 82 ? 14.612 7.349 -24.252 1.00 98.44 82 ALA A CA 1
ATOM 640 C C . ALA A 1 82 ? 13.346 6.519 -23.977 1.00 98.44 82 ALA A C 1
ATOM 642 O O . ALA A 1 82 ? 12.734 6.665 -22.914 1.00 98.44 82 ALA A O 1
ATOM 643 N N . ASP A 1 83 ? 12.984 5.605 -24.879 1.00 98.50 83 ASP A N 1
ATOM 644 C CA . ASP A 1 83 ? 11.818 4.732 -24.723 1.00 98.50 83 ASP A CA 1
ATOM 645 C C . ASP A 1 83 ? 11.980 3.755 -23.554 1.00 98.50 83 ASP A C 1
ATOM 647 O O . ASP A 1 83 ? 11.066 3.617 -22.734 1.00 98.50 83 ASP A O 1
ATOM 651 N N . ILE A 1 84 ? 13.160 3.141 -23.403 1.00 98.50 84 ILE A N 1
ATOM 652 C CA . ILE A 1 84 ? 13.480 2.294 -22.244 1.00 98.50 84 ILE A CA 1
ATOM 653 C C . ILE A 1 84 ? 13.331 3.106 -20.956 1.00 98.50 84 ILE A C 1
ATOM 655 O O . ILE A 1 84 ? 12.630 2.683 -20.034 1.00 98.50 84 ILE A O 1
ATOM 659 N N . SER A 1 85 ? 13.932 4.296 -20.901 1.00 98.69 85 SER A N 1
ATOM 660 C CA . SER A 1 85 ? 13.865 5.169 -19.725 1.00 98.69 85 SER A CA 1
ATOM 661 C C . SER A 1 85 ? 12.421 5.535 -19.378 1.00 98.69 85 SER A C 1
ATOM 663 O O . SER A 1 85 ? 12.011 5.443 -18.218 1.00 98.69 85 SER A O 1
ATOM 665 N N . LYS A 1 86 ? 11.608 5.874 -20.383 1.00 98.75 86 LYS A N 1
ATOM 666 C CA . LYS A 1 86 ? 10.188 6.198 -20.220 1.00 98.75 86 LYS A CA 1
ATOM 667 C C . LYS A 1 86 ? 9.392 5.021 -19.657 1.00 98.75 86 LYS A C 1
ATOM 669 O O . LYS A 1 86 ? 8.623 5.200 -18.709 1.00 98.75 86 LYS A O 1
ATOM 674 N N . VAL A 1 87 ? 9.585 3.818 -20.199 1.00 98.75 87 VAL A N 1
ATOM 675 C CA . VAL A 1 87 ? 8.915 2.601 -19.713 1.00 98.75 87 VAL A CA 1
ATOM 676 C C . VAL A 1 87 ? 9.348 2.272 -18.285 1.00 98.75 87 VAL A C 1
ATOM 678 O O . VAL A 1 87 ? 8.500 1.944 -17.452 1.00 98.75 87 VAL A O 1
ATOM 681 N N . MET A 1 88 ? 10.635 2.418 -17.962 1.00 98.81 88 MET A N 1
ATOM 682 C CA . MET A 1 88 ? 11.144 2.179 -16.609 1.00 98.81 88 MET A CA 1
ATOM 683 C C . MET A 1 88 ? 10.546 3.150 -15.591 1.00 98.81 88 MET A C 1
ATOM 685 O O . MET A 1 88 ? 10.078 2.714 -14.538 1.00 98.81 88 MET A O 1
ATOM 689 N N . GLN A 1 89 ? 10.458 4.442 -15.920 1.00 98.81 89 GLN A N 1
ATOM 690 C CA . GLN A 1 89 ? 9.806 5.428 -15.053 1.00 98.81 89 GLN A CA 1
ATOM 691 C C . GLN A 1 89 ? 8.312 5.135 -14.870 1.00 98.81 89 GLN A C 1
ATOM 693 O O . GLN A 1 89 ? 7.796 5.194 -13.752 1.00 98.81 89 GLN A O 1
ATOM 698 N N . ALA A 1 90 ? 7.607 4.749 -15.938 1.00 98.75 90 ALA A N 1
ATOM 699 C CA . ALA A 1 90 ? 6.200 4.366 -15.851 1.00 98.75 90 ALA A CA 1
ATOM 700 C C . ALA A 1 90 ? 5.992 3.124 -14.965 1.00 98.75 90 ALA A C 1
ATOM 702 O O . ALA A 1 90 ? 5.080 3.100 -14.133 1.00 98.75 90 ALA A O 1
ATOM 703 N N . LYS A 1 91 ? 6.856 2.109 -15.096 1.00 98.81 91 LYS A N 1
ATOM 704 C CA . LYS A 1 91 ? 6.817 0.891 -14.275 1.00 98.81 91 LYS A CA 1
ATOM 705 C C . LYS A 1 91 ? 7.117 1.194 -12.806 1.00 98.81 91 LYS A C 1
ATOM 707 O O . LYS A 1 91 ? 6.384 0.713 -11.942 1.00 98.81 91 LYS A O 1
ATOM 712 N N . LYS A 1 92 ? 8.122 2.033 -12.529 1.00 98.81 92 LYS A N 1
ATOM 713 C CA . LYS A 1 92 ? 8.448 2.519 -11.180 1.00 98.81 92 LYS A CA 1
ATOM 714 C C . LYS A 1 92 ? 7.245 3.218 -10.544 1.00 98.81 92 LYS A C 1
ATOM 716 O O . LYS A 1 92 ? 6.776 2.782 -9.497 1.00 98.81 92 LYS A O 1
ATOM 721 N N . LYS A 1 93 ? 6.670 4.213 -11.229 1.00 98.81 93 LYS A N 1
ATOM 722 C CA . LYS A 1 93 ? 5.484 4.940 -10.751 1.00 98.81 93 LYS A CA 1
ATOM 723 C C . LYS A 1 93 ? 4.298 4.003 -10.503 1.00 98.81 93 LYS A C 1
ATOM 725 O O . LYS A 1 93 ? 3.609 4.128 -9.494 1.00 98.81 93 LYS A O 1
ATOM 730 N N . ARG A 1 94 ? 4.058 3.038 -11.399 1.00 98.69 94 ARG A N 1
ATOM 731 C CA . ARG A 1 94 ? 2.993 2.038 -11.226 1.00 98.69 94 ARG A CA 1
ATOM 732 C C . ARG A 1 94 ? 3.207 1.204 -9.964 1.00 98.69 94 ARG A C 1
ATOM 734 O O . ARG A 1 94 ? 2.244 0.989 -9.232 1.00 98.69 94 ARG A O 1
ATOM 741 N N . LEU A 1 95 ? 4.432 0.744 -9.715 1.00 98.81 95 LEU A N 1
ATOM 742 C CA . LEU A 1 95 ? 4.758 -0.055 -8.535 1.00 98.81 95 LEU A CA 1
ATOM 743 C C . LEU A 1 95 ? 4.574 0.753 -7.246 1.00 98.81 95 LEU A C 1
ATOM 745 O O . LEU A 1 95 ? 3.915 0.284 -6.325 1.00 98.81 95 LEU A O 1
ATOM 749 N N . GLU A 1 96 ? 5.063 1.992 -7.211 1.00 98.69 96 GLU A N 1
ATOM 750 C CA . GLU A 1 96 ? 4.873 2.904 -6.077 1.00 98.69 96 GLU A CA 1
ATOM 751 C C . GLU A 1 96 ? 3.384 3.137 -5.775 1.00 98.69 96 GLU A C 1
ATOM 753 O O . GLU A 1 96 ? 2.947 3.020 -4.627 1.00 98.69 96 GLU A O 1
ATOM 758 N N . CYS A 1 97 ? 2.573 3.411 -6.803 1.00 98.75 97 CYS A N 1
ATOM 759 C CA . CYS A 1 97 ? 1.128 3.591 -6.653 1.00 98.75 97 CYS A CA 1
ATOM 760 C C . CYS A 1 97 ? 0.424 2.320 -6.162 1.00 98.75 97 CYS A C 1
ATOM 762 O O . CYS A 1 97 ? -0.474 2.409 -5.317 1.00 98.75 97 CYS A O 1
ATOM 764 N N . LEU A 1 98 ? 0.820 1.154 -6.681 1.00 98.56 98 LEU A N 1
ATOM 765 C CA . LEU A 1 98 ? 0.267 -0.138 -6.286 1.00 98.56 98 LEU A CA 1
ATOM 766 C C . LEU A 1 98 ? 0.543 -0.392 -4.803 1.00 98.56 98 LEU A C 1
ATOM 768 O O . LEU A 1 98 ? -0.397 -0.578 -4.032 1.00 98.56 98 LEU A O 1
ATOM 772 N N . THR A 1 99 ? 1.809 -0.299 -4.390 1.00 98.81 99 THR A N 1
ATOM 773 C CA . THR A 1 99 ? 2.229 -0.477 -2.996 1.00 98.81 99 THR A CA 1
ATOM 774 C C . THR A 1 99 ? 1.500 0.495 -2.077 1.00 98.81 99 THR A C 1
ATOM 776 O O . THR A 1 99 ? 0.904 0.075 -1.088 1.00 98.81 99 THR A O 1
ATOM 779 N N . LYS A 1 100 ? 1.446 1.786 -2.428 1.00 98.69 100 LYS A N 1
ATOM 780 C CA . LYS A 1 100 ? 0.739 2.796 -1.628 1.00 98.69 100 LYS A CA 1
ATOM 781 C C . LYS A 1 100 ? -0.746 2.467 -1.452 1.00 98.69 100 LYS A C 1
ATOM 783 O O . LYS A 1 100 ? -1.282 2.615 -0.355 1.00 98.69 100 LYS A O 1
ATOM 788 N N . SER A 1 101 ? -1.407 2.012 -2.515 1.00 98.38 101 SER A N 1
ATOM 789 C CA . SER A 1 101 ? -2.826 1.636 -2.477 1.00 98.38 101 SER A CA 1
ATOM 790 C C . SER A 1 101 ? -3.067 0.422 -1.581 1.00 98.38 101 SER A C 1
ATOM 792 O O . SER A 1 101 ? -3.984 0.445 -0.759 1.00 98.38 101 SER A O 1
ATOM 794 N N . TYR A 1 102 ? -2.214 -0.601 -1.681 1.00 98.44 102 TYR A N 1
ATOM 795 C CA . TYR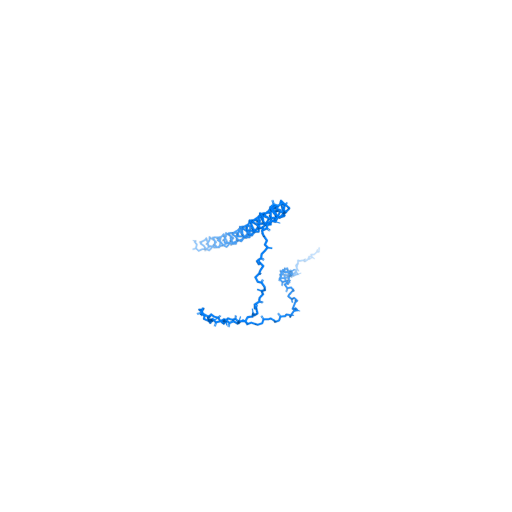 A 1 102 ? -2.287 -1.783 -0.819 1.00 98.44 102 TYR A CA 1
ATOM 796 C C . TYR A 1 102 ? -2.068 -1.444 0.652 1.00 98.44 102 TYR A C 1
ATOM 798 O O . TYR A 1 102 ? -2.867 -1.853 1.494 1.00 98.44 102 TYR A O 1
ATOM 806 N N . MET A 1 103 ? -1.033 -0.659 0.958 1.00 98.50 103 MET A N 1
ATOM 807 C CA . MET A 1 103 ? -0.738 -0.247 2.331 1.00 98.50 103 MET A CA 1
ATOM 808 C C . MET A 1 103 ? -1.904 0.537 2.932 1.00 98.50 103 MET A C 1
ATOM 810 O O . MET A 1 103 ? -2.353 0.216 4.029 1.00 98.50 103 MET A O 1
ATOM 814 N N . LYS A 1 104 ? -2.468 1.493 2.182 1.00 98.56 104 LYS A N 1
ATOM 815 C CA . LYS A 1 104 ? -3.631 2.270 2.630 1.00 98.56 104 LYS A CA 1
ATOM 816 C C . LYS A 1 104 ? -4.847 1.382 2.901 1.00 98.56 104 LYS A C 1
ATOM 818 O O . LYS A 1 104 ? -5.481 1.523 3.941 1.00 98.56 104 LYS A O 1
ATOM 823 N N . GLY A 1 105 ? -5.169 0.465 1.989 1.00 98.25 105 GLY A N 1
ATOM 824 C CA . GLY A 1 105 ? -6.303 -0.446 2.165 1.00 98.25 105 GLY A CA 1
ATOM 825 C C . GLY A 1 105 ? -6.117 -1.400 3.349 1.00 98.25 105 GLY A C 1
ATOM 826 O O . GLY A 1 105 ? -7.059 -1.634 4.104 1.00 98.25 105 GLY A O 1
ATOM 827 N N . SER A 1 106 ? -4.903 -1.924 3.541 1.00 98.44 106 SER A N 1
ATOM 828 C CA . SER A 1 106 ? -4.563 -2.779 4.686 1.00 98.44 106 SER A CA 1
ATOM 829 C C . SER A 1 106 ? -4.683 -2.020 6.011 1.00 98.44 106 SER A C 1
ATOM 831 O O . SER A 1 106 ? -5.337 -2.494 6.940 1.00 98.44 106 SER A O 1
ATOM 833 N N . GLN A 1 107 ? -4.149 -0.796 6.067 1.00 98.69 107 GLN A N 1
ATOM 834 C CA . GLN A 1 107 ? -4.256 0.072 7.237 1.00 98.69 107 GLN A CA 1
ATOM 835 C C . GLN A 1 107 ? -5.717 0.379 7.588 1.00 98.69 107 GLN A C 1
ATOM 837 O O . GLN A 1 107 ? -6.107 0.230 8.741 1.00 98.69 107 GLN A O 1
ATOM 842 N N . GLN A 1 108 ? -6.549 0.729 6.603 1.00 98.69 108 GLN A N 1
ATOM 843 C CA . GLN A 1 108 ? -7.976 0.989 6.833 1.00 98.69 108 GLN A CA 1
ATOM 844 C C . GLN A 1 108 ? -8.707 -0.227 7.416 1.00 98.69 108 GLN A C 1
ATOM 846 O O . GLN A 1 108 ? -9.509 -0.082 8.337 1.00 98.69 108 GLN A O 1
ATOM 851 N N . LYS A 1 109 ? -8.415 -1.436 6.918 1.00 98.56 109 LYS A N 1
ATOM 852 C CA . LYS A 1 109 ? -8.985 -2.676 7.469 1.00 98.56 109 LYS A CA 1
ATOM 853 C C . LYS A 1 109 ? -8.557 -2.897 8.919 1.00 98.56 109 LYS A C 1
ATOM 855 O O . LYS A 1 109 ? -9.388 -3.269 9.747 1.00 98.56 109 LYS A O 1
ATOM 860 N N . LEU A 1 110 ? -7.283 -2.651 9.230 1.00 98.69 110 LEU A N 1
ATOM 861 C CA . LEU A 1 110 ? -6.759 -2.771 10.588 1.00 98.69 110 LEU A CA 1
ATOM 862 C C . LEU A 1 110 ? -7.412 -1.757 11.537 1.00 98.69 110 LEU A C 1
ATOM 864 O O . LEU A 1 110 ? -7.858 -2.133 12.620 1.00 98.69 110 LEU A O 1
ATOM 868 N N . GLU A 1 111 ? -7.531 -0.496 11.121 1.00 98.75 111 GLU A N 1
ATOM 869 C CA . GLU A 1 111 ? -8.186 0.562 11.897 1.00 98.75 111 GLU A CA 1
ATOM 870 C C . GLU A 1 111 ? -9.664 0.252 12.154 1.00 98.75 111 GLU A C 1
ATOM 872 O O . GLU A 1 111 ? -10.154 0.439 13.272 1.00 98.75 111 GLU A O 1
ATOM 877 N N . GLN A 1 112 ? -10.372 -0.275 11.151 1.00 98.69 112 GLN A N 1
ATOM 878 C CA . GLN A 1 112 ? -11.763 -0.695 11.299 1.00 98.69 112 GLN A CA 1
ATOM 879 C C . GLN A 1 112 ? -11.898 -1.836 12.317 1.00 98.69 112 GLN A C 1
ATOM 881 O O . GLN A 1 112 ? -12.743 -1.764 13.213 1.00 98.69 112 GLN A O 1
ATOM 886 N N . LEU A 1 113 ? -11.059 -2.871 12.205 1.00 98.75 113 LEU A N 1
ATOM 887 C CA . LEU A 1 113 ? -11.059 -4.013 13.121 1.00 98.75 113 LEU A CA 1
ATOM 888 C C . LEU A 1 113 ? -10.762 -3.563 14.557 1.00 98.75 113 LEU A C 1
ATOM 890 O O . LEU A 1 113 ? -11.507 -3.892 15.483 1.00 98.75 113 LEU A O 1
ATOM 894 N N . TRP A 1 114 ? -9.717 -2.753 14.732 1.00 98.81 114 TRP A N 1
ATOM 895 C CA . TRP A 1 114 ? -9.332 -2.191 16.023 1.00 98.81 114 TRP A CA 1
ATOM 896 C C . TRP A 1 114 ? -10.466 -1.381 16.653 1.00 98.81 114 TRP A C 1
ATOM 898 O O . TRP A 1 114 ? -10.831 -1.616 17.807 1.00 98.81 114 TRP A O 1
ATOM 908 N N . SER A 1 115 ? -11.060 -0.467 15.885 1.00 98.75 115 SER A N 1
ATOM 909 C CA . SER A 1 115 ? -12.143 0.402 16.353 1.00 98.75 115 SER A CA 1
ATOM 910 C C . SER A 1 115 ? -13.372 -0.404 16.768 1.00 98.75 115 SER A C 1
ATOM 912 O O . SER A 1 115 ? -13.970 -0.120 17.806 1.00 98.75 115 SER A O 1
ATOM 914 N N . ASN A 1 116 ? -13.716 -1.455 16.016 1.00 98.75 116 ASN A N 1
ATOM 915 C CA . ASN A 1 116 ? -14.814 -2.353 16.359 1.00 98.75 116 ASN A CA 1
ATOM 916 C C . ASN A 1 116 ? -14.551 -3.084 17.687 1.00 98.75 116 ASN A C 1
ATOM 918 O O . ASN A 1 116 ? -15.370 -3.012 18.602 1.00 98.75 116 ASN A O 1
ATOM 922 N N . HIS A 1 117 ? -13.387 -3.723 17.846 1.00 98.69 117 HIS A N 1
ATOM 923 C CA . HIS A 1 117 ? -13.049 -4.423 19.092 1.00 98.69 117 HIS A CA 1
ATOM 924 C C . HIS A 1 117 ? -12.945 -3.481 20.291 1.00 98.69 117 HIS A C 1
ATOM 926 O O . HIS A 1 117 ? -13.363 -3.824 21.399 1.00 98.69 117 HIS A O 1
ATOM 932 N N . HIS A 1 118 ? -12.382 -2.290 20.097 1.00 98.69 118 HIS A N 1
ATOM 933 C CA . HIS A 1 118 ? -12.330 -1.274 21.138 1.00 98.69 118 HIS A CA 1
ATOM 934 C C . HIS A 1 118 ? -13.741 -0.823 21.546 1.00 98.69 118 HIS A C 1
ATOM 936 O O . HIS A 1 118 ? -14.052 -0.792 22.738 1.00 98.69 118 HIS A O 1
ATOM 942 N N . GLY A 1 119 ? -14.619 -0.560 20.574 1.00 98.81 119 GLY A N 1
ATOM 943 C CA . GLY A 1 119 ? -16.016 -0.199 20.814 1.00 98.81 119 GLY A CA 1
ATOM 944 C C . GLY A 1 119 ? -16.799 -1.291 21.545 1.00 98.81 119 GLY A C 1
ATOM 945 O O . GLY A 1 119 ? -17.504 -0.997 22.510 1.00 98.81 119 GLY A O 1
ATOM 946 N N . GLN A 1 120 ? -16.630 -2.555 21.149 1.00 98.75 120 GLN A N 1
ATOM 947 C CA . GLN A 1 120 ? -17.258 -3.699 21.817 1.00 98.75 120 GLN A CA 1
ATOM 948 C C . GLN A 1 120 ? -16.810 -3.829 23.274 1.00 98.75 120 GLN A C 1
ATOM 950 O O . GLN A 1 120 ? -17.657 -3.933 24.160 1.00 98.75 120 GLN A O 1
ATOM 955 N N . ARG A 1 121 ? -15.496 -3.757 23.539 1.00 98.69 121 ARG A N 1
ATOM 956 C CA . ARG A 1 121 ? -14.964 -3.784 24.910 1.00 98.69 121 ARG A CA 1
ATOM 957 C C . ARG A 1 121 ? -15.530 -2.644 25.745 1.00 98.69 121 ARG A C 1
ATOM 959 O O . ARG A 1 121 ? -16.058 -2.894 26.821 1.00 98.69 121 ARG A O 1
ATOM 966 N N . LYS A 1 122 ? -15.498 -1.414 25.224 1.00 98.75 122 LYS A N 1
ATOM 967 C CA . LYS A 1 122 ? -16.042 -0.238 25.916 1.00 98.75 122 LYS A CA 1
ATOM 968 C C . LYS A 1 122 ? -17.523 -0.415 26.255 1.00 98.75 122 LYS A C 1
ATOM 970 O O . LYS A 1 122 ? -17.925 -0.139 27.383 1.00 98.75 122 LYS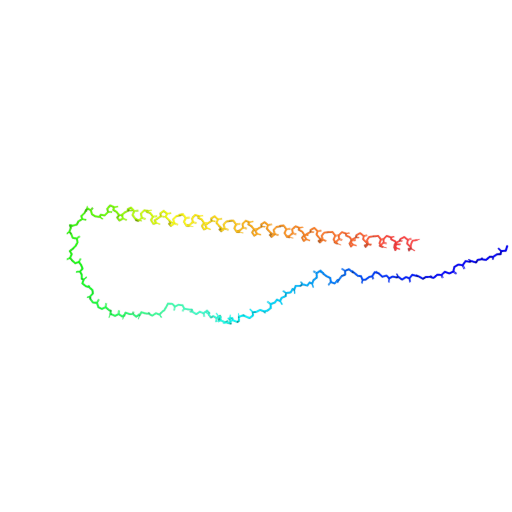 A O 1
ATOM 975 N N . LYS A 1 123 ? -18.322 -0.913 25.305 1.00 98.75 123 LYS A N 1
ATOM 976 C CA . LYS A 1 123 ? -19.748 -1.187 25.509 1.00 98.75 123 LYS A CA 1
ATOM 977 C C . LYS A 1 123 ? -19.968 -2.226 26.608 1.00 98.75 123 LYS A C 1
ATOM 979 O O . LYS A 1 123 ? -20.754 -1.971 27.514 1.00 98.75 123 LYS A O 1
ATOM 984 N N . ALA A 1 124 ? -19.260 -3.354 26.556 1.00 98.62 124 ALA A N 1
ATOM 985 C CA . ALA A 1 124 ? -19.361 -4.398 27.573 1.00 98.62 124 ALA A CA 1
ATOM 986 C C . ALA A 1 124 ? -18.987 -3.858 28.962 1.00 98.62 124 ALA A C 1
ATOM 988 O O . ALA A 1 124 ? -19.749 -4.016 29.912 1.00 98.62 124 ALA A O 1
ATOM 989 N N . THR A 1 125 ? -17.865 -3.140 29.072 1.00 98.62 125 THR A N 1
ATOM 990 C CA . THR A 1 125 ? -17.434 -2.507 30.326 1.00 98.62 125 THR A CA 1
ATOM 991 C C . THR A 1 125 ? -18.493 -1.555 30.876 1.00 98.62 125 THR A C 1
ATOM 993 O O . THR A 1 125 ? -18.793 -1.600 32.067 1.00 98.62 125 THR A O 1
ATOM 996 N N . GLN A 1 126 ? -19.100 -0.725 30.025 1.00 98.62 126 GLN A N 1
ATOM 997 C CA . GLN A 1 126 ? -20.144 0.206 30.450 1.00 98.62 126 GLN A CA 1
ATOM 998 C C . GLN A 1 126 ? -21.408 -0.523 30.927 1.00 98.62 126 GLN A C 1
ATOM 1000 O O . GLN A 1 126 ? -21.969 -0.149 31.953 1.00 98.62 126 GLN A O 1
ATOM 1005 N N . GLN A 1 127 ? -21.826 -1.582 30.227 1.00 98.50 127 GLN A N 1
ATOM 1006 C CA . GLN A 1 127 ? -22.984 -2.390 30.615 1.00 98.50 127 GLN A CA 1
ATOM 1007 C C . GLN A 1 127 ? -22.778 -3.075 31.969 1.00 98.50 127 GLN A C 1
ATOM 1009 O O . GLN A 1 127 ? -23.656 -2.997 32.825 1.00 98.50 127 GLN A O 1
ATOM 1014 N N . TYR A 1 128 ? -21.619 -3.701 32.192 1.00 98.44 128 TYR A N 1
ATOM 1015 C CA . TYR A 1 128 ? -21.314 -4.328 33.480 1.00 98.44 128 TYR A CA 1
ATOM 1016 C C . TYR A 1 128 ? -21.179 -3.304 34.603 1.00 98.44 128 TYR A C 1
ATOM 1018 O O . TYR A 1 128 ? -21.720 -3.522 35.681 1.00 98.44 128 TYR A O 1
ATOM 1026 N N . SER A 1 129 ? -20.521 -2.170 34.344 1.00 98.25 129 SER A N 1
ATOM 1027 C CA . SER A 1 129 ? -20.430 -1.073 35.312 1.00 98.25 129 SER A CA 1
ATOM 1028 C C . SER A 1 129 ? -21.823 -0.612 35.751 1.00 98.25 129 SER A C 1
ATOM 1030 O O . SER A 1 129 ? -22.107 -0.549 36.942 1.00 98.25 129 SER A O 1
ATOM 1032 N N . GLN A 1 130 ? -22.737 -0.413 34.796 1.00 98.25 130 GLN A N 1
ATOM 1033 C CA . GLN A 1 130 ? -24.114 -0.022 35.088 1.00 98.25 130 GLN A CA 1
ATOM 1034 C C . GLN A 1 130 ? -24.880 -1.085 35.888 1.00 98.25 130 GLN A C 1
ATOM 1036 O O . GLN A 1 130 ? -25.611 -0.736 36.813 1.00 98.25 130 GLN A O 1
ATOM 1041 N N . GLN A 1 131 ? -24.708 -2.372 35.568 1.00 98.06 131 GLN A N 1
ATOM 1042 C CA . GLN A 1 131 ? -25.319 -3.465 36.335 1.00 98.06 131 GLN A CA 1
ATOM 1043 C C . GLN A 1 131 ? -24.813 -3.494 37.780 1.00 98.06 131 GLN A C 1
ATOM 1045 O O . GLN A 1 131 ? -25.613 -3.617 38.703 1.00 98.06 131 GLN A O 1
ATOM 1050 N N . VAL A 1 132 ? -23.502 -3.345 37.978 1.00 98.31 132 VAL A N 1
ATOM 1051 C CA . VAL A 1 132 ? -22.887 -3.318 39.310 1.00 98.31 132 VAL A CA 1
ATOM 1052 C C . VAL A 1 132 ? -23.378 -2.110 40.104 1.00 98.31 132 VAL A C 1
ATOM 1054 O O . VAL A 1 132 ? -23.803 -2.276 41.243 1.00 98.31 132 VAL A O 1
ATOM 1057 N N . SER A 1 133 ? -23.395 -0.915 39.506 1.00 97.62 133 SER A N 1
ATOM 1058 C CA . SER A 1 133 ? -23.937 0.282 40.157 1.00 97.62 133 SER A CA 1
ATOM 1059 C C . SER A 1 133 ? -25.403 0.107 40.550 1.00 97.62 133 SER A C 1
ATOM 1061 O O . SER A 1 133 ? -25.766 0.460 41.664 1.00 97.62 133 SER A O 1
ATOM 1063 N N . SER A 1 134 ? -26.226 -0.482 39.677 1.00 97.69 134 SER A N 1
ATOM 1064 C CA . SER A 1 134 ? -27.642 -0.735 39.968 1.00 97.69 134 SER A CA 1
ATOM 1065 C C . SER A 1 134 ? -27.866 -1.777 41.065 1.00 97.69 134 SER A C 1
ATOM 1067 O O . SER A 1 134 ? -28.915 -1.743 41.694 1.00 97.69 134 SER A O 1
ATOM 1069 N N . ALA A 1 135 ? -26.947 -2.727 41.258 1.00 97.62 135 ALA A N 1
ATOM 1070 C CA . ALA A 1 135 ? -27.062 -3.760 42.289 1.00 97.62 135 ALA A CA 1
ATOM 1071 C C . ALA A 1 135 ? -26.571 -3.294 43.671 1.00 97.62 135 ALA A C 1
ATOM 1073 O O . ALA A 1 135 ? -26.907 -3.911 44.677 1.00 97.62 135 ALA A O 1
ATOM 1074 N N . LEU A 1 136 ? -25.742 -2.246 43.711 1.00 96.75 136 LEU A N 1
ATOM 1075 C CA . LEU A 1 136 ? -25.166 -1.676 44.933 1.00 96.75 136 LEU A CA 1
ATOM 1076 C C . LEU A 1 136 ? -25.973 -0.495 45.500 1.00 96.75 136 LEU A C 1
ATOM 1078 O O . LEU A 1 136 ? -25.602 0.026 46.552 1.00 96.75 136 LEU A O 1
ATOM 1082 N N . GLN A 1 137 ? -27.015 -0.055 44.794 1.00 79.75 137 GLN A N 1
ATOM 1083 C CA . GLN A 1 137 ? -27.879 1.070 45.155 1.00 79.75 137 GLN A CA 1
ATOM 1084 C C . GLN A 1 137 ? -29.156 0.576 45.838 1.00 79.75 137 GLN A C 1
ATOM 1086 O O . GLN A 1 137 ? -29.587 1.252 46.798 1.00 79.75 137 GLN A O 1
#

pLDDT: mean 71.63, std 26.36, range [31.55, 98.81]

Foldseek 3Di:
DDDDDYDDDDDDPPDDDPDPPDDDPDDDDDDDDDDDDDDDDDDDDDDDDDDDDDDDPPDPDDDPPPCPVVVVVVVVVVVVVVVVVVVVVVVVVVVVVVVVVVVVVVVVVVVVVVVVVVVVVVVVVVVVVVVVVVVVD

InterPro domains:
  IPR006888 XLR/SYCP3/FAM9 domain [PF04803] (86-137)
  IPR051443 X-linked Lymphocyte-regulated/Synaptonemal Complex Protein 3 [PTHR19368] (5-137)

Organism: NCBI:txid451742